Protein AF-A0A3P6B2L8-F1 (afdb_monomer_lite)

Organism: Brassica oleracea (NCBI:txid3712)

Radius of gyration: 22.91 Å; chains: 1; bounding box: 50×40×59 Å

pLDDT: mean 73.37, std 16.64, range [34.78, 96.0]

Secondary structure (DSSP, 8-state):
---HHHHHHHH-EETTEE--HHHHHHHHHTTT---HHHHHHHHHHHHHHHHHTHHHHHHTTPPP--PPPHHHHHHHHHHHHHHHHHHHHHHHHHHHHHHHH-

Sequence (102 aa):
MAGAADKLAWSLSINDNKIRKSFFQSMENAKKDLKKEHIDGAFAMLNCRRNENAAWFHNYKIPKACFLPMEFLHCIVSLMIWLTRKKRSKVKRFSTIYLKIL

Foldseek 3Di:
DDDPVNVVQPPDDQPNNRPHPVLVVCVVVCPPPDDLSVVQSVQSVVVVVCVVCV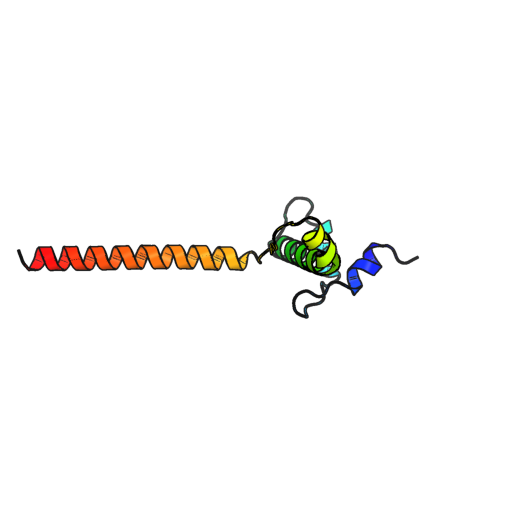VVCVVVVNDDDGRDRPVVVVVVVVVVVVVVVVVVVVVVVVVVVVVVVD

Structure (mmCIF, N/CA/C/O backbone):
data_AF-A0A3P6B2L8-F1
#
_entry.id   AF-A0A3P6B2L8-F1
#
loop_
_atom_site.group_PDB
_atom_site.id
_atom_site.type_symbol
_atom_site.label_atom_id
_atom_site.label_alt_id
_atom_site.label_comp_id
_atom_site.label_asym_id
_atom_site.label_entity_id
_atom_site.label_seq_id
_atom_site.pdbx_PDB_ins_code
_atom_site.Cartn_x
_atom_site.Cartn_y
_atom_site.Cartn_z
_atom_site.occupancy
_atom_site.B_iso_or_equiv
_atom_site.auth_seq_id
_atom_site.auth_comp_id
_atom_site.auth_asym_id
_atom_site.auth_atom_id
_atom_site.pdbx_PDB_model_num
ATOM 1 N N . MET A 1 1 ? 15.244 21.819 -20.192 1.00 35.88 1 MET A N 1
ATOM 2 C CA . MET A 1 1 ? 15.692 20.452 -19.848 1.00 35.88 1 MET A CA 1
ATOM 3 C C . MET A 1 1 ? 14.714 19.908 -18.818 1.00 35.88 1 MET A C 1
ATOM 5 O O . MET A 1 1 ? 14.702 20.422 -17.710 1.00 35.88 1 MET A O 1
ATOM 9 N N . ALA A 1 2 ? 13.821 18.990 -19.201 1.00 38.28 2 ALA A N 1
ATOM 10 C CA . ALA A 1 2 ? 12.851 18.401 -18.271 1.00 38.28 2 ALA A CA 1
ATOM 11 C C . ALA A 1 2 ? 13.578 17.440 -17.315 1.00 38.28 2 ALA A C 1
ATOM 13 O O . ALA A 1 2 ? 14.358 16.596 -17.766 1.00 38.28 2 ALA A O 1
ATOM 14 N N . GLY A 1 3 ? 13.379 17.617 -16.009 1.00 34.78 3 GLY A N 1
ATOM 15 C CA . GLY A 1 3 ? 14.095 16.889 -14.962 1.00 34.78 3 GLY A CA 1
ATOM 16 C C . GLY A 1 3 ? 13.542 15.478 -14.753 1.00 34.78 3 GLY A C 1
ATOM 17 O O . GLY A 1 3 ? 12.435 15.157 -15.177 1.00 34.78 3 GLY A O 1
ATOM 18 N N . ALA A 1 4 ? 14.284 14.613 -14.056 1.00 46.81 4 ALA A N 1
ATOM 19 C CA . ALA A 1 4 ? 13.841 13.251 -13.726 1.00 46.81 4 ALA A CA 1
ATOM 20 C C . ALA A 1 4 ? 12.484 13.209 -12.982 1.00 46.81 4 ALA A C 1
ATOM 22 O O . ALA A 1 4 ? 11.723 12.253 -13.137 1.00 46.81 4 ALA A O 1
ATOM 23 N N . ALA A 1 5 ? 12.146 14.277 -12.249 1.00 45.59 5 ALA A N 1
ATOM 24 C CA . ALA A 1 5 ? 10.846 14.470 -11.609 1.00 45.59 5 ALA A CA 1
ATOM 25 C C . ALA A 1 5 ? 9.683 14.584 -12.618 1.00 45.59 5 ALA A C 1
ATOM 27 O O . ALA A 1 5 ? 8.605 14.045 -12.373 1.00 45.59 5 ALA A O 1
ATOM 28 N N . ASP A 1 6 ? 9.908 15.201 -13.784 1.00 43.81 6 ASP A N 1
ATOM 29 C CA . ASP A 1 6 ? 8.886 15.352 -14.828 1.00 43.81 6 ASP A CA 1
ATOM 30 C C . ASP A 1 6 ? 8.556 14.011 -15.500 1.00 43.81 6 ASP A C 1
ATOM 32 O O . ASP A 1 6 ? 7.410 13.768 -15.876 1.00 43.81 6 ASP A O 1
ATOM 36 N N . LYS A 1 7 ? 9.541 13.105 -15.601 1.00 44.41 7 LYS A N 1
ATOM 37 C CA . LYS A 1 7 ? 9.339 11.742 -16.123 1.00 44.41 7 LYS A CA 1
ATOM 38 C C . LYS A 1 7 ? 8.586 10.839 -15.140 1.00 44.41 7 LYS A C 1
ATOM 40 O O . LYS A 1 7 ? 7.775 10.030 -15.575 1.00 44.41 7 LYS A O 1
ATOM 45 N N . LEU A 1 8 ? 8.811 10.999 -13.833 1.00 45.97 8 LEU A N 1
ATOM 46 C CA . LEU A 1 8 ? 8.073 10.287 -12.778 1.00 45.97 8 LEU A CA 1
ATOM 47 C C . LEU A 1 8 ? 6.613 10.756 -12.664 1.00 45.97 8 LEU A C 1
ATOM 49 O O . LEU A 1 8 ? 5.727 9.955 -12.377 1.00 45.97 8 LEU A O 1
ATOM 53 N N . ALA A 1 9 ? 6.345 12.038 -12.927 1.00 44.84 9 ALA A N 1
ATOM 54 C CA . ALA A 1 9 ? 5.009 12.621 -12.805 1.00 44.84 9 ALA A CA 1
ATOM 55 C C . ALA A 1 9 ? 4.001 12.131 -13.865 1.00 44.84 9 ALA A C 1
ATOM 57 O O . ALA A 1 9 ? 2.795 12.271 -13.663 1.00 44.84 9 ALA A O 1
ATOM 58 N N . TRP A 1 10 ? 4.455 11.584 -14.998 1.00 39.78 10 TRP A N 1
ATOM 59 C CA . TRP A 1 10 ? 3.570 11.158 -16.093 1.00 39.78 10 TRP A CA 1
ATOM 60 C C . TRP A 1 10 ? 3.208 9.669 -16.095 1.00 39.78 10 TRP A C 1
ATOM 62 O O . TRP A 1 10 ? 2.218 9.314 -16.732 1.00 39.78 10 TRP A O 1
ATOM 72 N N . SER A 1 11 ? 3.939 8.810 -15.378 1.00 46.16 11 SER A N 1
ATOM 73 C CA . SER A 1 11 ? 3.725 7.352 -15.416 1.00 46.16 11 SER A CA 1
ATOM 74 C C . SER A 1 11 ? 3.005 6.763 -14.200 1.00 46.16 11 SER A C 1
ATOM 76 O O . SER A 1 11 ? 2.605 5.602 -14.237 1.00 46.16 11 SER A O 1
ATOM 78 N N . LEU A 1 12 ? 2.807 7.525 -13.122 1.00 54.53 12 LEU A N 1
ATOM 79 C CA . LEU A 1 12 ? 2.203 7.005 -11.895 1.00 54.53 12 LEU A CA 1
ATOM 80 C C . LEU A 1 12 ? 0.685 7.232 -11.876 1.00 54.53 12 LEU A C 1
ATOM 82 O O . LEU A 1 12 ? 0.190 8.244 -11.379 1.00 54.53 12 LEU A O 1
ATOM 86 N N . SER A 1 13 ? -0.067 6.279 -12.422 1.00 53.47 13 SER A N 1
ATOM 87 C CA . SER A 1 13 ? -1.503 6.126 -12.160 1.00 53.47 13 SER A CA 1
ATOM 88 C C . SER A 1 13 ? -1.720 5.071 -11.077 1.00 53.47 13 SER A C 1
ATOM 90 O O . SER A 1 13 ? -1.312 3.923 -11.242 1.00 53.47 13 SER A O 1
ATOM 92 N N . ILE A 1 14 ? -2.383 5.445 -9.986 1.00 54.47 14 ILE A N 1
ATOM 93 C CA . ILE A 1 14 ? -2.821 4.528 -8.929 1.00 54.47 14 ILE A CA 1
ATOM 94 C C . ILE A 1 14 ? -4.325 4.336 -9.108 1.00 54.47 14 ILE A C 1
ATOM 96 O O . ILE A 1 14 ? -5.063 5.300 -8.933 1.00 54.47 14 ILE A O 1
ATOM 100 N N . ASN A 1 15 ? -4.793 3.126 -9.436 1.00 48.47 15 ASN A N 1
ATOM 101 C CA . ASN A 1 15 ? -6.222 2.838 -9.669 1.00 48.47 15 ASN A CA 1
ATOM 102 C C . ASN A 1 15 ? -6.897 3.879 -10.587 1.00 48.47 15 ASN A C 1
ATOM 104 O O . ASN A 1 15 ? -7.846 4.543 -10.177 1.00 48.47 15 ASN A O 1
ATOM 108 N N . ASP A 1 16 ? -6.336 4.102 -11.779 1.00 51.94 16 ASP A N 1
ATOM 109 C CA . ASP A 1 16 ? -6.792 5.098 -12.767 1.00 51.94 16 ASP A CA 1
ATOM 110 C C . ASP A 1 16 ? -6.740 6.575 -12.320 1.00 51.94 16 ASP A C 1
ATOM 112 O O . ASP A 1 16 ? -6.898 7.486 -13.137 1.00 51.94 16 ASP A O 1
ATOM 116 N N . ASN A 1 17 ? -6.396 6.855 -11.060 1.00 53.00 17 ASN A N 1
ATOM 117 C CA . ASN A 1 17 ? -6.089 8.195 -10.584 1.00 53.00 17 ASN A CA 1
ATOM 118 C C . ASN A 1 17 ? -4.620 8.518 -10.864 1.00 53.00 17 ASN A C 1
ATOM 120 O O . ASN A 1 17 ? -3.704 8.023 -10.205 1.00 53.00 17 ASN A O 1
ATOM 124 N N . LYS A 1 18 ? -4.383 9.392 -11.847 1.00 64.00 18 LYS A N 1
ATOM 125 C CA . LYS A 1 18 ? -3.063 9.999 -12.066 1.00 64.00 18 LYS A CA 1
ATOM 126 C C . LYS A 1 18 ? -2.613 10.704 -10.784 1.00 64.00 18 LYS A C 1
ATOM 128 O O . LYS A 1 18 ? -3.336 11.571 -10.281 1.00 64.00 18 LYS A O 1
ATOM 133 N N . I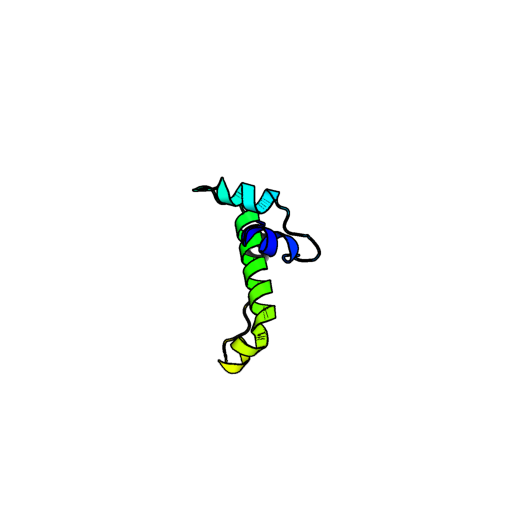LE A 1 19 ? -1.421 10.373 -10.280 1.00 66.75 19 ILE A N 1
ATOM 134 C CA . ILE A 1 19 ? -0.776 11.162 -9.226 1.00 66.75 19 ILE A CA 1
ATOM 135 C C . ILE A 1 19 ? -0.600 12.579 -9.778 1.00 66.75 19 ILE A C 1
ATOM 137 O O . ILE A 1 19 ? 0.131 12.815 -10.738 1.00 66.75 19 ILE A O 1
ATOM 141 N N . ARG A 1 20 ? -1.340 13.534 -9.213 1.00 67.75 20 ARG A N 1
ATOM 142 C CA . ARG A 1 20 ? -1.336 14.924 -9.685 1.00 67.75 20 ARG A CA 1
ATOM 143 C C . ARG A 1 20 ? -0.031 15.597 -9.273 1.00 67.75 20 ARG A C 1
ATOM 145 O O . ARG A 1 20 ? 0.489 15.315 -8.201 1.00 67.75 20 ARG A O 1
ATOM 152 N N . LYS A 1 21 ? 0.452 16.573 -10.051 1.00 72.25 21 LYS A N 1
ATOM 153 C CA . LYS A 1 21 ? 1.627 17.391 -9.674 1.00 72.25 21 LYS A CA 1
ATOM 154 C C . LYS A 1 21 ? 1.505 18.006 -8.270 1.00 72.25 21 LYS A C 1
ATOM 156 O O . LYS A 1 21 ? 2.495 18.085 -7.550 1.00 72.25 21 LYS A O 1
ATOM 161 N N . SER A 1 22 ? 0.286 18.358 -7.858 1.00 73.69 22 SER A N 1
ATOM 162 C CA . SER A 1 22 ? -0.017 18.881 -6.520 1.00 73.69 22 SER A CA 1
ATOM 163 C C . SER A 1 22 ? 0.369 17.930 -5.383 1.00 73.69 22 SER A C 1
ATOM 165 O O . SER A 1 22 ? 0.678 18.395 -4.293 1.00 73.69 22 SER A O 1
ATOM 167 N N . PHE A 1 23 ? 0.387 16.616 -5.626 1.00 78.50 23 PHE A N 1
ATOM 168 C CA . PHE A 1 23 ? 0.822 15.621 -4.648 1.00 78.50 23 PHE A CA 1
ATOM 169 C C . PHE A 1 23 ? 2.300 15.793 -4.286 1.00 78.50 23 PHE A C 1
ATOM 171 O O . PHE A 1 23 ? 2.640 15.881 -3.110 1.00 78.50 23 PHE A O 1
ATOM 178 N N . PHE A 1 24 ? 3.171 15.890 -5.293 1.00 79.25 24 PHE A N 1
ATOM 179 C CA . PHE A 1 24 ? 4.611 16.046 -5.078 1.00 79.25 24 PHE A CA 1
ATOM 180 C C . PHE A 1 24 ? 4.933 17.381 -4.411 1.00 79.25 24 PHE A C 1
ATOM 182 O O . PHE A 1 24 ? 5.726 17.423 -3.478 1.00 79.25 24 PHE A O 1
ATOM 189 N N . GLN A 1 25 ? 4.247 18.449 -4.819 1.00 81.19 25 GLN A N 1
ATOM 190 C CA . GLN A 1 25 ? 4.402 19.759 -4.193 1.00 81.19 25 GLN A CA 1
ATOM 191 C C . GLN A 1 25 ? 3.941 19.756 -2.726 1.00 81.19 25 GLN A C 1
ATOM 193 O O . GLN A 1 25 ? 4.590 20.343 -1.864 1.00 81.19 25 GLN A O 1
ATOM 198 N N . SER A 1 26 ? 2.843 19.057 -2.421 1.00 81.00 26 SER A N 1
ATOM 199 C CA . SER A 1 26 ? 2.382 18.856 -1.044 1.00 81.00 26 SER A CA 1
ATOM 200 C C . SER A 1 26 ? 3.394 18.052 -0.218 1.00 81.00 26 SER A C 1
ATOM 202 O O . SER A 1 26 ? 3.699 18.435 0.909 1.00 81.00 26 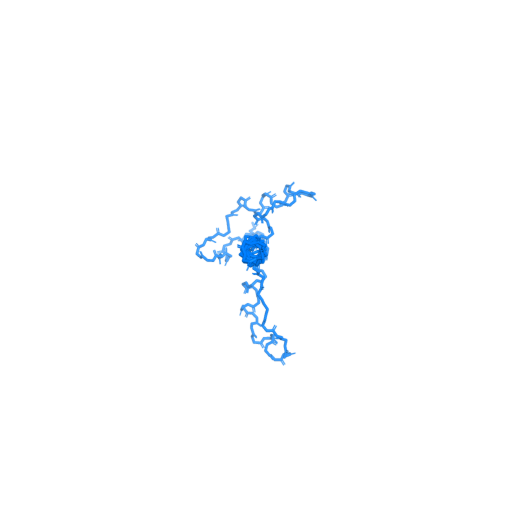SER A O 1
ATOM 204 N N . MET A 1 27 ? 3.983 17.000 -0.793 1.00 81.06 27 MET A N 1
ATOM 205 C CA . MET A 1 27 ? 5.002 16.174 -0.139 1.00 81.06 27 MET A CA 1
ATOM 206 C C . MET A 1 27 ? 6.293 16.955 0.158 1.00 81.06 27 MET A C 1
ATOM 208 O O . MET A 1 27 ? 6.841 16.833 1.250 1.00 81.06 27 MET A O 1
ATOM 212 N N . GLU A 1 28 ? 6.763 17.784 -0.776 1.00 81.81 28 GLU A N 1
ATOM 213 C CA . GLU A 1 28 ? 7.968 18.609 -0.611 1.00 81.81 28 GLU A CA 1
ATOM 214 C C . GLU A 1 28 ? 7.796 19.677 0.484 1.00 81.81 28 GLU A C 1
ATOM 216 O O . GLU A 1 28 ? 8.702 19.930 1.285 1.00 81.81 28 GLU A O 1
ATOM 221 N N . ASN A 1 29 ? 6.592 20.244 0.585 1.00 80.75 29 ASN A N 1
ATOM 222 C CA . ASN A 1 29 ? 6.237 21.198 1.634 1.00 80.75 29 ASN A CA 1
ATOM 223 C C . ASN A 1 29 ? 6.047 20.531 3.007 1.00 80.75 29 ASN A C 1
ATOM 225 O O . ASN A 1 29 ? 6.228 21.174 4.041 1.00 80.75 29 ASN A O 1
ATOM 229 N N . ALA A 1 30 ? 5.721 19.239 3.038 1.00 79.00 30 ALA A N 1
ATOM 230 C CA . ALA A 1 30 ? 5.370 18.490 4.239 1.00 79.00 30 ALA A CA 1
ATOM 231 C C . ALA A 1 30 ? 6.572 18.082 5.117 1.00 79.00 30 ALA A C 1
ATOM 233 O O . ALA A 1 30 ? 6.434 17.130 5.876 1.00 79.00 30 ALA A O 1
ATOM 234 N N . LYS A 1 31 ? 7.718 18.793 5.069 1.00 68.69 31 LYS A N 1
ATOM 235 C CA . LYS A 1 31 ? 9.026 18.467 5.707 1.00 68.69 31 LYS A CA 1
ATOM 236 C C . LYS A 1 31 ? 8.977 17.736 7.065 1.00 68.69 31 LYS A C 1
ATOM 238 O O . LYS A 1 31 ? 9.906 16.990 7.362 1.00 68.69 31 LYS A O 1
ATOM 243 N N . LYS A 1 32 ? 7.955 17.965 7.902 1.00 72.69 32 LYS A N 1
ATOM 244 C CA . LYS A 1 32 ? 7.700 17.218 9.150 1.00 72.69 32 LYS A CA 1
ATOM 245 C C . LYS A 1 32 ? 6.258 16.721 9.351 1.00 72.69 32 LYS A C 1
ATOM 247 O O . LYS A 1 32 ? 6.033 15.996 10.312 1.00 72.69 32 LYS A O 1
ATOM 252 N N . ASP A 1 33 ? 5.303 17.082 8.495 1.00 82.12 33 ASP A N 1
ATOM 253 C CA . ASP A 1 33 ? 3.874 16.801 8.708 1.00 82.12 33 ASP A CA 1
ATOM 254 C C . ASP A 1 33 ? 3.261 16.053 7.518 1.00 82.12 33 ASP A C 1
ATOM 256 O O . ASP A 1 33 ? 2.586 16.602 6.640 1.00 82.12 33 ASP A O 1
ATOM 260 N N . LEU A 1 34 ? 3.575 14.759 7.459 1.00 84.06 34 LEU A N 1
ATOM 261 C CA . LEU A 1 34 ? 3.070 13.873 6.423 1.00 84.06 34 LEU A CA 1
ATOM 262 C C . LEU A 1 34 ? 1.590 13.570 6.659 1.00 84.06 34 LEU A C 1
ATOM 264 O O . LEU A 1 34 ? 1.213 12.785 7.525 1.00 84.06 34 LEU A O 1
ATOM 268 N N . LYS A 1 35 ? 0.745 14.142 5.805 1.00 85.69 35 LYS A N 1
ATOM 269 C CA . LYS A 1 35 ? -0.663 13.754 5.686 1.00 85.69 35 LYS A CA 1
ATOM 270 C C . LYS A 1 35 ? -0.840 12.335 5.145 1.00 85.69 35 LYS A C 1
ATOM 272 O O . LYS A 1 35 ? -0.021 11.825 4.382 1.00 85.69 35 LYS A O 1
ATOM 277 N N . LYS A 1 36 ? -1.992 11.751 5.471 1.00 86.19 36 LYS A N 1
ATOM 278 C CA . LYS A 1 36 ? -2.449 10.432 5.021 1.00 86.19 36 LYS A CA 1
ATOM 279 C C . LYS A 1 36 ? -2.293 10.211 3.511 1.00 86.19 36 LYS A C 1
ATOM 281 O O . LYS A 1 36 ? -1.790 9.176 3.091 1.00 86.19 36 LYS A O 1
ATOM 286 N N . GLU A 1 37 ? -2.670 11.203 2.709 1.00 82.69 37 GLU A N 1
ATOM 287 C CA . GLU A 1 37 ? -2.557 11.150 1.249 1.00 82.69 37 GLU A CA 1
ATOM 288 C C . GLU A 1 37 ? -1.124 10.868 0.775 1.00 82.69 37 GLU A C 1
ATOM 290 O O . GLU A 1 37 ? -0.944 10.070 -0.141 1.00 82.69 37 GLU A O 1
ATOM 295 N N . HIS A 1 38 ? -0.103 11.424 1.442 1.00 85.25 38 HIS A N 1
ATOM 296 C CA . HIS A 1 38 ? 1.309 11.175 1.130 1.00 85.25 38 HIS A CA 1
ATOM 297 C C . HIS A 1 38 ? 1.712 9.721 1.379 1.00 85.25 38 HIS A C 1
ATOM 299 O O . HIS A 1 38 ? 2.431 9.138 0.568 1.00 85.25 38 HIS A O 1
ATOM 305 N N . ILE A 1 39 ? 1.231 9.136 2.479 1.00 85.81 39 ILE 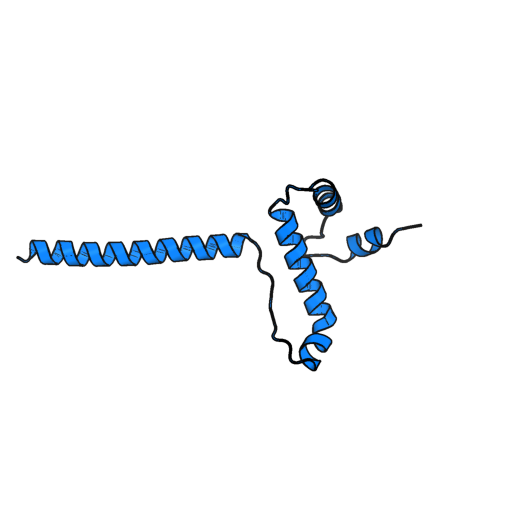A N 1
ATOM 306 C CA . ILE A 1 39 ? 1.495 7.739 2.843 1.00 85.81 39 ILE A CA 1
ATOM 307 C C . ILE A 1 39 ? 0.841 6.807 1.821 1.00 85.81 39 ILE A C 1
ATOM 309 O O . ILE A 1 39 ? 1.509 5.930 1.275 1.00 85.81 39 ILE A O 1
ATOM 313 N N . ASP A 1 40 ? -0.433 7.038 1.501 1.00 85.81 40 ASP A N 1
ATOM 314 C CA . ASP A 1 40 ? -1.166 6.218 0.531 1.00 85.81 40 ASP A CA 1
ATOM 315 C C . ASP A 1 40 ? -0.558 6.310 -0.872 1.00 85.81 40 ASP A C 1
ATOM 317 O O . ASP A 1 40 ? -0.416 5.297 -1.562 1.00 85.81 40 ASP A O 1
ATOM 321 N N . GLY A 1 41 ? -0.139 7.512 -1.281 1.00 82.69 41 GLY A N 1
ATOM 322 C CA . GLY A 1 41 ? 0.569 7.718 -2.539 1.00 82.69 41 GLY A CA 1
ATOM 323 C C . GLY A 1 41 ? 1.895 6.955 -2.584 1.00 82.69 41 GLY A C 1
ATOM 324 O O . GLY A 1 41 ? 2.159 6.251 -3.558 1.00 82.69 41 GLY A O 1
ATOM 325 N N . ALA A 1 42 ? 2.696 7.008 -1.515 1.00 84.75 42 ALA A N 1
ATOM 326 C CA . ALA A 1 42 ? 3.951 6.260 -1.425 1.00 84.75 42 ALA A CA 1
ATOM 327 C C . ALA A 1 42 ? 3.730 4.736 -1.457 1.00 84.75 42 ALA A C 1
ATOM 329 O O . ALA A 1 42 ? 4.430 4.021 -2.174 1.00 84.75 42 ALA A O 1
ATOM 330 N N . PHE A 1 43 ? 2.730 4.228 -0.734 1.00 88.56 43 PHE A N 1
ATOM 331 C CA . PHE A 1 43 ? 2.360 2.809 -0.739 1.00 88.56 43 PHE A CA 1
ATOM 332 C C . PHE A 1 43 ? 1.988 2.309 -2.127 1.00 88.56 43 PHE A C 1
ATOM 334 O O . PHE A 1 43 ? 2.453 1.259 -2.575 1.00 88.56 43 PHE A O 1
ATOM 341 N N . ALA A 1 44 ? 1.188 3.082 -2.842 1.00 84.62 44 ALA A N 1
ATOM 342 C CA . ALA A 1 44 ? 0.791 2.712 -4.178 1.00 84.62 44 ALA A CA 1
ATOM 343 C C . ALA A 1 44 ? 1.949 2.814 -5.188 1.00 84.62 44 ALA A C 1
ATOM 345 O O . ALA A 1 44 ? 2.095 1.915 -6.014 1.00 84.62 44 ALA A O 1
ATOM 346 N N . MET A 1 45 ? 2.839 3.809 -5.066 1.00 84.31 45 MET A N 1
ATOM 347 C CA . MET A 1 45 ? 4.090 3.860 -5.840 1.00 84.31 45 MET A CA 1
ATOM 348 C C . MET A 1 45 ? 4.950 2.605 -5.616 1.00 84.31 45 MET A C 1
ATOM 350 O O . MET A 1 45 ? 5.450 2.017 -6.577 1.00 84.31 45 MET A O 1
ATOM 354 N N . LEU A 1 46 ? 5.091 2.154 -4.364 1.00 86.19 46 LEU A N 1
ATOM 355 C CA . LEU A 1 46 ? 5.825 0.930 -4.029 1.00 86.19 46 LEU A CA 1
ATOM 356 C C . LEU A 1 46 ? 5.170 -0.317 -4.639 1.00 86.19 46 LEU A C 1
ATOM 358 O O . LEU A 1 46 ? 5.875 -1.180 -5.164 1.00 86.19 46 LEU A O 1
ATOM 362 N N . ASN A 1 47 ? 3.838 -0.402 -4.632 1.00 86.44 47 ASN A N 1
ATOM 363 C CA . ASN A 1 47 ? 3.111 -1.492 -5.288 1.00 86.44 47 ASN A CA 1
ATOM 364 C C . ASN A 1 47 ? 3.307 -1.492 -6.810 1.00 86.44 47 ASN A C 1
ATOM 366 O O . ASN A 1 47 ? 3.569 -2.549 -7.383 1.00 86.44 47 ASN A O 1
ATOM 370 N N . CYS A 1 48 ? 3.227 -0.328 -7.467 1.00 84.06 48 CYS A N 1
ATOM 371 C CA . CYS A 1 48 ? 3.494 -0.197 -8.902 1.00 84.06 48 CYS A CA 1
ATOM 372 C C . CYS A 1 48 ? 4.905 -0.685 -9.235 1.00 84.06 48 CYS A C 1
ATOM 374 O O . CYS A 1 48 ? 5.074 -1.588 -10.055 1.00 84.06 48 CYS A O 1
ATOM 376 N N . ARG A 1 49 ? 5.915 -0.176 -8.517 1.00 83.38 49 ARG A N 1
ATOM 377 C CA . ARG A 1 49 ? 7.313 -0.565 -8.727 1.00 83.38 49 ARG A CA 1
ATOM 378 C C . ARG A 1 49 ? 7.530 -2.055 -8.487 1.00 83.38 49 ARG A C 1
ATOM 380 O O . ARG A 1 49 ? 8.296 -2.703 -9.198 1.00 83.38 49 ARG A O 1
ATOM 387 N N . ARG A 1 50 ? 6.851 -2.630 -7.498 1.00 85.38 50 ARG A N 1
ATOM 388 C CA . ARG A 1 50 ? 6.897 -4.068 -7.251 1.00 85.38 50 ARG A CA 1
ATOM 389 C C . ARG A 1 50 ? 6.349 -4.863 -8.435 1.00 85.38 50 ARG A C 1
ATOM 391 O O . ARG A 1 50 ? 6.977 -5.839 -8.837 1.00 85.38 50 ARG A O 1
ATOM 398 N N . ASN A 1 51 ? 5.202 -4.457 -8.973 1.00 85.12 51 ASN A N 1
ATOM 399 C CA . ASN A 1 51 ? 4.566 -5.135 -10.099 1.00 85.12 51 ASN A CA 1
ATOM 400 C C . ASN A 1 51 ? 5.438 -5.073 -11.358 1.00 85.12 51 ASN A C 1
ATOM 402 O O . ASN A 1 51 ? 5.610 -6.092 -12.021 1.00 85.12 51 ASN A O 1
ATOM 406 N N . GLU A 1 52 ? 6.068 -3.929 -11.630 1.00 86.50 52 GLU A N 1
ATOM 407 C CA . GLU A 1 52 ? 7.033 -3.779 -12.729 1.00 86.50 52 GLU A CA 1
ATOM 408 C C . GLU A 1 52 ? 8.229 -4.736 -12.609 1.00 86.50 52 GLU A C 1
ATOM 410 O O . GLU A 1 52 ? 8.711 -5.254 -13.611 1.00 86.50 52 GLU A O 1
ATOM 415 N N . ASN A 1 53 ? 8.707 -5.000 -11.387 1.00 87.06 53 ASN A N 1
ATOM 416 C CA . ASN A 1 53 ? 9.854 -5.883 -11.141 1.00 87.06 53 ASN A CA 1
ATOM 417 C C . ASN A 1 53 ? 9.438 -7.280 -10.658 1.00 87.06 53 ASN A C 1
ATOM 419 O O . ASN A 1 53 ? 10.241 -7.973 -10.031 1.00 87.06 53 ASN A O 1
ATOM 423 N N . ALA A 1 54 ? 8.201 -7.716 -10.919 1.00 87.19 54 ALA A N 1
ATOM 424 C CA . ALA A 1 54 ? 7.658 -8.956 -10.361 1.00 87.19 54 ALA A CA 1
ATOM 425 C C . ALA A 1 54 ? 8.544 -10.187 -10.634 1.00 87.19 54 ALA A C 1
ATOM 427 O O . ALA A 1 54 ? 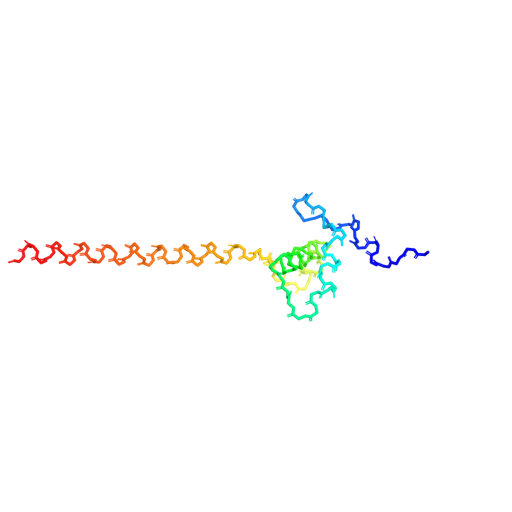8.695 -11.037 -9.755 1.00 87.19 54 ALA A O 1
ATOM 428 N N . ALA A 1 55 ? 9.173 -10.253 -11.813 1.00 90.88 55 ALA A N 1
ATOM 429 C CA . ALA A 1 55 ? 10.105 -11.318 -12.179 1.00 90.88 55 ALA A CA 1
ATOM 430 C C . ALA A 1 55 ? 11.348 -11.356 -11.274 1.00 90.88 55 ALA A C 1
ATOM 432 O O . ALA A 1 55 ? 11.752 -12.428 -10.832 1.00 90.88 55 ALA A O 1
ATOM 433 N N . TRP A 1 56 ? 11.917 -10.196 -10.928 1.00 92.75 56 TRP A N 1
ATOM 434 C CA . TRP A 1 56 ? 13.058 -10.115 -10.013 1.00 92.75 56 TRP A CA 1
ATOM 435 C C . TRP A 1 56 ? 12.686 -10.672 -8.633 1.00 92.75 56 TRP A C 1
ATOM 437 O O . TRP A 1 56 ? 13.367 -11.555 -8.117 1.00 92.75 56 TRP A O 1
ATOM 447 N N . PHE A 1 57 ? 11.544 -10.255 -8.075 1.00 89.75 57 PHE A N 1
ATOM 448 C CA . PHE A 1 57 ? 11.065 -10.786 -6.792 1.00 89.75 57 PHE A CA 1
ATOM 449 C C . PHE A 1 57 ? 10.817 -12.298 -6.839 1.00 89.75 57 PHE A C 1
ATOM 451 O O . PHE A 1 57 ? 11.146 -13.001 -5.885 1.00 89.75 57 PHE A O 1
ATOM 458 N N . HIS A 1 58 ? 10.266 -12.803 -7.946 1.00 90.12 58 HIS A N 1
ATOM 459 C CA . HIS A 1 58 ? 10.041 -14.233 -8.140 1.00 90.12 58 HIS A CA 1
ATOM 460 C C . HIS A 1 58 ? 11.357 -15.025 -8.167 1.00 90.12 58 HIS A C 1
ATOM 462 O O . HIS A 1 58 ? 11.485 -16.010 -7.441 1.00 90.12 58 HIS A O 1
ATOM 468 N N . ASN A 1 59 ? 12.350 -14.558 -8.928 1.00 96.00 59 ASN A N 1
ATOM 469 C CA . ASN A 1 59 ? 13.645 -15.227 -9.082 1.00 96.00 59 ASN A CA 1
ATOM 470 C C . ASN A 1 59 ? 14.415 -15.331 -7.758 1.00 96.00 59 ASN A C 1
ATOM 472 O O . ASN A 1 59 ? 15.048 -16.349 -7.488 1.00 96.00 59 ASN A O 1
ATOM 476 N N . TYR A 1 60 ? 14.304 -14.316 -6.898 1.00 94.31 60 TYR A N 1
ATOM 477 C CA . TYR A 1 60 ? 14.895 -14.320 -5.556 1.00 94.31 60 TYR A CA 1
ATOM 478 C C . TYR A 1 60 ? 13.998 -14.966 -4.485 1.00 94.31 60 TYR A C 1
ATOM 480 O O . TYR A 1 60 ? 14.317 -14.902 -3.299 1.00 94.31 60 TYR A O 1
ATOM 488 N N . LYS A 1 61 ? 12.881 -15.599 -4.875 1.00 92.50 61 LYS A N 1
ATOM 489 C CA . LYS A 1 61 ? 11.911 -16.251 -3.972 1.00 92.50 61 LYS A CA 1
ATOM 490 C C . LYS A 1 61 ? 11.365 -15.320 -2.880 1.00 92.50 61 LYS A C 1
ATOM 492 O O . LYS A 1 61 ? 11.010 -15.766 -1.791 1.00 92.50 61 LYS A O 1
ATOM 497 N N . ILE A 1 62 ? 11.268 -14.023 -3.171 1.00 88.19 62 ILE A N 1
ATOM 498 C CA . ILE A 1 62 ? 10.742 -13.031 -2.233 1.00 88.19 62 ILE A CA 1
ATOM 499 C C . ILE A 1 62 ? 9.202 -13.061 -2.290 1.00 88.19 62 ILE A C 1
ATOM 501 O O . ILE A 1 62 ? 8.628 -12.872 -3.370 1.00 88.19 62 ILE A O 1
ATOM 505 N N . PRO A 1 63 ? 8.496 -13.250 -1.155 1.00 84.75 63 PRO A N 1
ATOM 506 C CA . PRO A 1 63 ? 7.037 -13.342 -1.128 1.00 84.75 63 PRO A CA 1
ATOM 507 C C . PRO A 1 63 ? 6.349 -12.092 -1.667 1.00 84.75 63 PRO A C 1
ATOM 509 O O . PRO A 1 63 ? 6.777 -10.973 -1.373 1.00 84.75 63 PRO A O 1
ATOM 512 N N . LYS A 1 64 ? 5.240 -12.278 -2.401 1.00 80.56 64 LYS A N 1
ATOM 513 C CA . LYS A 1 64 ? 4.330 -11.191 -2.793 1.00 80.56 64 LYS A CA 1
ATOM 514 C C . LYS A 1 64 ? 3.804 -10.486 -1.537 1.00 80.56 64 LYS A C 1
ATOM 516 O O . LYS A 1 64 ? 3.212 -11.118 -0.675 1.00 80.56 64 LYS A O 1
ATOM 521 N N . ALA A 1 65 ? 4.014 -9.181 -1.454 1.00 79.81 65 ALA A N 1
ATOM 522 C CA . ALA A 1 65 ? 3.505 -8.304 -0.411 1.00 79.81 65 ALA A CA 1
ATOM 523 C C . ALA A 1 65 ? 2.975 -7.029 -1.066 1.00 79.81 65 ALA A C 1
ATOM 525 O O . ALA A 1 65 ? 3.520 -6.564 -2.069 1.00 79.81 65 ALA A O 1
ATOM 526 N N . CYS A 1 66 ? 1.898 -6.505 -0.500 1.00 82.94 66 CYS A N 1
ATOM 527 C CA . CYS A 1 66 ? 1.176 -5.348 -0.997 1.00 82.94 66 CYS A CA 1
ATOM 528 C C . CYS A 1 66 ? 1.073 -4.334 0.138 1.00 82.94 66 CYS A C 1
ATOM 530 O O . CYS A 1 66 ? 0.717 -4.698 1.260 1.00 82.94 66 CYS A O 1
ATOM 532 N N . PHE A 1 67 ? 1.388 -3.079 -0.153 1.00 86.75 67 PHE A N 1
ATOM 533 C CA . PHE A 1 67 ? 1.105 -1.972 0.746 1.00 86.75 67 PHE A CA 1
ATOM 534 C C . PHE A 1 67 ? -0.370 -1.589 0.596 1.00 86.75 67 PHE A C 1
ATOM 536 O O . PHE A 1 67 ? -0.846 -1.362 -0.514 1.00 86.75 67 PHE A O 1
ATOM 543 N N . LEU A 1 68 ? -1.112 -1.553 1.698 1.00 87.06 68 LEU A N 1
ATOM 544 C CA . LEU A 1 68 ? -2.544 -1.245 1.685 1.00 87.06 68 LEU A CA 1
ATOM 545 C C . LEU A 1 68 ? -2.780 0.204 2.129 1.00 87.06 68 LEU A C 1
ATOM 547 O O . LEU A 1 68 ? -2.053 0.667 3.008 1.00 87.06 68 LEU A O 1
ATOM 551 N N . PRO A 1 69 ? -3.788 0.907 1.576 1.00 85.94 69 PRO A N 1
ATOM 552 C CA . PRO A 1 69 ? -4.136 2.261 2.005 1.00 85.94 69 PRO A CA 1
ATOM 553 C C . PRO A 1 69 ? -4.443 2.333 3.502 1.00 85.94 69 PRO A C 1
ATOM 555 O O . PRO A 1 69 ? -4.964 1.378 4.081 1.00 85.94 69 PRO A O 1
ATOM 558 N N . MET A 1 70 ? -4.198 3.483 4.122 1.00 86.19 70 MET A N 1
ATOM 559 C CA . MET A 1 70 ? -4.427 3.710 5.550 1.00 86.19 70 MET A CA 1
ATOM 560 C C . MET A 1 70 ? -5.879 3.450 5.976 1.00 86.19 70 MET A C 1
ATOM 562 O O . MET A 1 70 ? -6.107 2.958 7.084 1.00 86.19 70 MET A O 1
ATOM 566 N N . GLU A 1 71 ? -6.873 3.685 5.110 1.00 85.19 71 GLU A N 1
ATOM 567 C CA . GLU A 1 71 ? -8.273 3.309 5.365 1.00 85.19 71 GLU A CA 1
ATOM 568 C C . GLU A 1 71 ? -8.437 1.830 5.689 1.00 85.19 71 GLU A C 1
ATOM 570 O O . GLU A 1 71 ? -9.294 1.476 6.497 1.00 85.19 71 GLU A O 1
ATOM 575 N N . PHE A 1 72 ? -7.626 0.960 5.090 1.00 87.00 72 PHE A N 1
ATOM 576 C CA . PHE A 1 72 ? -7.726 -0.470 5.330 1.00 87.00 72 PHE A CA 1
ATOM 577 C C . PHE A 1 72 ? -7.498 -0.795 6.809 1.00 87.00 72 PHE A C 1
ATOM 579 O O . PHE A 1 72 ? -8.249 -1.574 7.401 1.00 87.00 72 PHE A O 1
ATOM 586 N N . LEU A 1 73 ? -6.513 -0.148 7.440 1.00 85.50 73 LEU A N 1
ATOM 587 C CA . LEU A 1 73 ? -6.257 -0.316 8.867 1.00 85.50 73 LEU A CA 1
ATOM 588 C C . LEU A 1 73 ? -7.444 0.179 9.705 1.00 85.50 73 LEU A C 1
ATOM 590 O O . LEU A 1 73 ? -7.856 -0.508 10.641 1.00 85.50 73 LEU A O 1
ATOM 594 N N . HIS A 1 74 ? -8.041 1.318 9.340 1.00 86.00 74 HIS A N 1
ATOM 595 C CA . HIS A 1 74 ? -9.254 1.808 9.999 1.00 86.00 74 HIS A CA 1
ATOM 596 C C . HIS A 1 74 ? -10.398 0.791 9.907 1.00 86.00 74 HIS A C 1
ATOM 598 O O . HIS A 1 74 ? -11.022 0.487 10.924 1.00 86.00 74 HIS A O 1
ATOM 604 N N . CYS A 1 75 ? -10.629 0.200 8.731 1.00 87.44 75 CYS A N 1
ATOM 605 C CA . CYS A 1 75 ? -11.642 -0.837 8.547 1.00 87.44 75 CYS A CA 1
ATOM 606 C C . CYS A 1 75 ? -11.389 -2.058 9.444 1.00 87.44 75 CYS A C 1
ATOM 608 O O . CYS A 1 75 ? -12.320 -2.543 10.092 1.00 87.44 75 CYS A O 1
ATOM 610 N N . ILE A 1 76 ? -10.139 -2.529 9.526 1.00 87.94 76 ILE A N 1
ATOM 611 C CA . ILE A 1 76 ? -9.753 -3.654 10.392 1.00 87.94 76 ILE A CA 1
ATOM 612 C C . ILE A 1 76 ? -10.041 -3.325 11.859 1.00 87.94 76 ILE A C 1
ATOM 614 O O . ILE A 1 76 ? -10.676 -4.118 12.556 1.00 87.94 76 ILE A O 1
ATOM 618 N N . VAL A 1 77 ? -9.624 -2.150 12.335 1.00 88.94 77 VAL A N 1
ATOM 619 C CA . VAL A 1 77 ? -9.843 -1.732 13.727 1.00 88.94 77 VAL A CA 1
ATOM 620 C C . VAL A 1 77 ? -11.338 -1.637 14.037 1.00 88.94 77 VAL A C 1
ATOM 622 O O . VAL A 1 77 ? -11.797 -2.192 15.039 1.00 88.94 77 VAL A O 1
ATOM 625 N N . SER A 1 78 ? -12.126 -1.007 13.163 1.00 89.50 78 SER A N 1
ATOM 626 C CA . SER A 1 78 ? -13.582 -0.916 13.316 1.00 89.50 78 SER A CA 1
ATOM 627 C C . SER A 1 78 ? -14.244 -2.295 13.369 1.00 89.50 78 SER A C 1
ATOM 629 O O . SER A 1 78 ? -15.096 -2.537 14.231 1.00 89.50 78 SER A O 1
ATOM 631 N N . LEU A 1 79 ? -13.821 -3.225 12.508 1.00 88.06 79 LEU A N 1
ATOM 632 C CA . LEU A 1 79 ? -14.310 -4.601 12.504 1.00 88.06 79 LEU A CA 1
ATOM 633 C C . LEU A 1 79 ? -13.966 -5.328 13.812 1.00 88.06 79 LEU A C 1
ATOM 635 O O . LEU A 1 79 ? -14.832 -5.974 14.405 1.00 88.06 79 LEU A O 1
ATOM 639 N N . MET A 1 80 ? -12.734 -5.188 14.304 1.00 86.75 80 MET A N 1
ATOM 640 C CA . MET A 1 80 ? -12.295 -5.802 15.562 1.00 86.75 80 MET A CA 1
ATOM 641 C C . MET A 1 80 ? -13.079 -5.267 16.765 1.00 86.75 80 MET A C 1
ATOM 643 O O . MET A 1 80 ? -13.526 -6.043 17.620 1.00 86.75 80 MET A O 1
ATOM 647 N N . ILE A 1 81 ? -13.331 -3.955 16.810 1.00 89.62 81 ILE A N 1
ATOM 648 C CA . ILE A 1 81 ? -14.176 -3.332 17.837 1.00 89.62 81 ILE A CA 1
ATOM 649 C C . ILE A 1 81 ? -15.599 -3.898 17.767 1.00 89.62 81 ILE A C 1
ATOM 651 O O . ILE A 1 81 ? -16.168 -4.275 18.798 1.00 89.62 81 ILE A O 1
ATOM 655 N N . TRP A 1 82 ? -16.176 -3.997 16.568 1.00 89.56 82 TRP A N 1
ATOM 656 C CA . TRP A 1 82 ? -17.518 -4.545 16.373 1.00 89.56 82 TRP A CA 1
ATOM 657 C C . TRP A 1 82 ? -17.622 -6.007 16.829 1.00 89.56 82 TRP A C 1
ATOM 659 O O . TRP A 1 82 ? -18.526 -6.350 17.598 1.00 89.56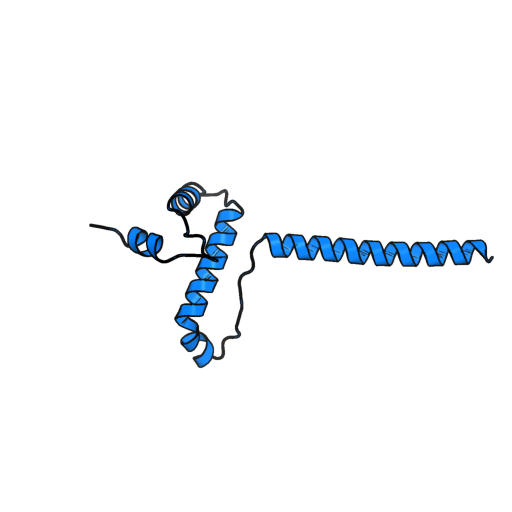 82 TRP A O 1
ATOM 669 N N . LEU A 1 83 ? -16.665 -6.857 16.443 1.00 81.50 83 LEU A N 1
ATOM 670 C CA . LEU A 1 83 ? -16.605 -8.261 16.865 1.00 81.50 83 LEU A CA 1
ATOM 671 C C . LEU A 1 83 ? -16.516 -8.387 18.390 1.00 81.50 83 LEU A C 1
ATOM 673 O O . LEU A 1 83 ? -17.234 -9.189 18.997 1.00 81.50 83 LEU A O 1
ATOM 677 N N . THR A 1 84 ? -15.690 -7.555 19.024 1.00 83.38 84 THR A N 1
ATOM 678 C CA . THR A 1 84 ? -15.532 -7.535 20.484 1.00 83.38 84 THR A CA 1
ATOM 679 C C . THR A 1 84 ? -16.826 -7.120 21.184 1.00 83.38 84 THR A C 1
ATOM 681 O O . THR A 1 84 ? -17.246 -7.754 22.157 1.00 83.38 84 THR A O 1
ATOM 684 N N . ARG A 1 85 ? -17.525 -6.101 20.664 1.00 81.12 85 ARG A N 1
ATOM 685 C CA . ARG A 1 85 ? -18.838 -5.677 21.180 1.00 81.12 85 ARG A CA 1
ATOM 686 C C . ARG A 1 85 ? -19.898 -6.767 21.026 1.00 81.12 85 ARG A C 1
ATOM 688 O O . ARG A 1 85 ? -20.658 -7.002 21.964 1.00 81.12 85 ARG A O 1
ATOM 695 N N . LYS A 1 86 ? -19.920 -7.479 19.894 1.00 75.25 86 LYS A N 1
ATOM 696 C CA . LYS A 1 86 ? -20.856 -8.588 19.642 1.00 75.25 86 LYS A CA 1
ATOM 697 C C . LYS A 1 86 ? -20.612 -9.784 20.566 1.00 75.25 86 LYS A C 1
ATOM 699 O O . LYS A 1 86 ? -21.567 -10.410 21.019 1.00 75.25 86 LYS A O 1
ATOM 704 N N . LYS A 1 87 ? -19.353 -10.093 20.895 1.00 70.00 87 LYS A N 1
ATOM 705 C CA . LYS A 1 87 ? -19.030 -11.110 21.911 1.00 70.00 87 LYS A CA 1
ATOM 706 C C . LYS A 1 87 ? -19.511 -10.681 23.302 1.00 70.00 87 LYS A C 1
ATOM 708 O O . LYS A 1 87 ? -20.179 -11.461 23.975 1.00 70.00 87 LYS A O 1
ATOM 713 N N . ARG A 1 88 ? -19.265 -9.426 23.702 1.00 65.44 88 ARG A N 1
ATOM 714 C CA . ARG A 1 88 ? -19.729 -8.888 24.996 1.00 65.44 88 ARG A CA 1
ATOM 715 C C . ARG A 1 88 ? -21.254 -8.872 25.124 1.00 65.44 88 ARG A C 1
ATOM 717 O O . ARG A 1 88 ? -21.767 -9.188 26.192 1.00 65.44 88 ARG A O 1
ATOM 724 N N . SER A 1 89 ? -21.991 -8.537 24.064 1.00 63.69 89 SER A N 1
ATOM 725 C CA . SER A 1 89 ? -23.460 -8.528 24.108 1.00 63.69 89 SER A CA 1
ATOM 726 C C . SER A 1 89 ? -24.059 -9.931 24.228 1.00 63.69 89 SER A C 1
ATOM 728 O O . SER A 1 89 ? -25.049 -10.105 24.936 1.00 63.69 89 SER A O 1
ATOM 730 N N . LYS A 1 90 ? -23.440 -10.945 23.607 1.00 62.31 90 LYS A N 1
ATOM 731 C CA . LYS A 1 90 ? -23.830 -12.351 23.789 1.00 62.31 90 LYS A CA 1
ATOM 732 C C . LYS A 1 90 ? -23.585 -12.828 25.221 1.00 62.31 90 LYS A C 1
ATOM 734 O O . LYS A 1 90 ? -24.498 -13.388 25.812 1.00 62.31 90 LYS A O 1
ATOM 739 N N . VAL A 1 91 ? -22.415 -12.542 25.800 1.00 63.72 91 VAL A N 1
ATOM 740 C CA . VAL A 1 91 ? -22.105 -12.893 27.202 1.00 63.72 91 VAL A CA 1
ATOM 741 C C . VAL A 1 91 ? -23.083 -12.223 28.172 1.00 63.72 91 VAL A C 1
ATOM 743 O O . VAL A 1 91 ? -23.618 -12.895 29.047 1.00 63.72 91 VAL A O 1
ATOM 746 N N . LYS A 1 92 ? -23.402 -10.935 27.971 1.00 59.91 92 LYS A N 1
ATOM 747 C CA . LYS A 1 92 ? -24.418 -10.237 28.777 1.00 59.91 92 LYS A CA 1
ATOM 748 C C . LYS A 1 92 ? -25.808 -10.867 28.645 1.00 59.91 92 LYS A C 1
ATOM 750 O O . LYS A 1 92 ? -26.484 -11.029 29.647 1.00 59.91 92 LYS A O 1
ATOM 755 N N . ARG A 1 93 ? -26.241 -11.259 27.437 1.00 57.16 93 ARG A N 1
ATOM 756 C CA . ARG A 1 93 ? -27.529 -11.961 27.265 1.00 57.16 93 ARG A CA 1
ATOM 757 C C . ARG A 1 93 ? -27.550 -13.297 27.999 1.00 57.16 93 ARG A C 1
ATOM 759 O O . ARG A 1 93 ? -28.540 -13.580 28.659 1.00 57.16 93 ARG A O 1
ATOM 766 N N . PHE A 1 94 ? -26.472 -14.076 27.924 1.00 53.31 94 PHE A N 1
ATOM 767 C CA . PHE A 1 94 ? -26.367 -15.329 28.672 1.00 53.31 94 PHE A CA 1
ATOM 768 C C . PHE A 1 94 ? -26.428 -15.093 30.185 1.00 53.31 94 PHE A C 1
ATOM 770 O O . PHE A 1 94 ? -27.213 -15.763 30.845 1.00 53.31 94 PHE A O 1
ATOM 777 N N . SER A 1 95 ? -25.703 -14.108 30.732 1.00 53.84 95 SER A N 1
ATOM 778 C CA . SER A 1 95 ? -25.753 -13.826 32.175 1.00 53.84 95 SER A CA 1
ATOM 779 C C . SER A 1 95 ? -27.119 -13.303 32.630 1.00 53.84 95 SER A C 1
ATOM 781 O O . SER A 1 95 ? -27.601 -13.697 33.684 1.00 53.84 95 SER A O 1
ATOM 783 N N . THR A 1 96 ? -27.774 -12.445 31.838 1.00 57.44 96 THR A N 1
ATOM 784 C CA . THR A 1 96 ? -29.116 -11.925 32.150 1.00 57.44 96 THR A CA 1
ATOM 785 C C . THR A 1 96 ? -30.192 -13.008 32.079 1.00 57.44 96 THR A C 1
ATOM 787 O O . THR A 1 96 ? -31.135 -12.963 32.858 1.00 57.44 96 THR A O 1
ATOM 790 N N . ILE A 1 97 ? -30.071 -13.974 31.163 1.00 56.34 97 ILE A N 1
ATOM 791 C CA . ILE A 1 97 ? -30.982 -15.125 31.100 1.00 56.34 97 ILE A CA 1
ATOM 792 C C . ILE A 1 97 ? -30.746 -16.046 32.302 1.00 56.34 97 ILE A C 1
ATOM 794 O O . ILE A 1 97 ? -31.706 -16.422 32.961 1.00 56.34 97 ILE A O 1
ATOM 798 N N . TYR A 1 98 ? -29.488 -16.344 32.641 1.00 45.69 98 TYR A N 1
ATOM 799 C CA . TYR A 1 98 ? -29.155 -17.196 33.788 1.00 45.69 98 TYR A CA 1
ATOM 800 C C . TYR A 1 98 ? -29.666 -16.614 35.118 1.00 45.69 98 TYR A C 1
ATOM 802 O O . TYR A 1 98 ? -30.263 -17.330 35.908 1.00 45.69 98 TYR A O 1
ATOM 810 N N . LEU A 1 99 ? -29.515 -15.299 35.327 1.00 53.69 99 LEU A N 1
ATOM 811 C CA . LEU A 1 99 ? -30.020 -14.584 36.512 1.00 53.69 99 LEU A CA 1
ATOM 812 C C . LEU A 1 99 ? -31.551 -14.440 36.570 1.00 53.69 99 LEU A C 1
ATOM 814 O O . LEU A 1 99 ? -32.063 -14.022 37.597 1.00 53.69 99 LEU A O 1
ATOM 818 N N . LYS A 1 100 ? -32.276 -14.709 35.477 1.00 51.34 100 LYS A N 1
ATOM 819 C CA . LYS A 1 100 ? -33.751 -14.710 35.453 1.00 51.34 100 LYS A CA 1
ATOM 820 C C . LYS A 1 100 ? -34.357 -16.104 35.630 1.00 51.34 100 LYS A C 1
ATOM 822 O O . LYS A 1 100 ? -35.567 -16.202 35.797 1.00 51.34 100 LYS A O 1
ATOM 827 N N . ILE A 1 101 ? -33.547 -17.151 35.478 1.00 54.72 101 ILE A N 1
ATOM 828 C CA . ILE A 1 101 ? -33.961 -18.554 35.624 1.00 54.72 101 ILE A CA 1
ATOM 829 C C . ILE A 1 101 ? -33.662 -19.071 37.045 1.00 54.72 101 ILE A C 1
ATOM 831 O O . ILE A 1 101 ? -34.269 -20.055 37.459 1.00 54.72 101 ILE A O 1
ATOM 835 N N . LEU A 1 102 ? -32.762 -18.410 37.783 1.00 49.56 102 LEU A N 1
ATOM 836 C CA . LEU A 1 102 ? -32.570 -18.587 39.227 1.00 49.56 102 LEU A CA 1
ATOM 837 C C . LEU A 1 102 ? -33.556 -17.715 40.015 1.00 49.56 102 LEU A C 1
ATOM 839 O O . LEU A 1 102 ? -34.004 -18.178 41.084 1.00 49.56 102 LEU A O 1
#